Protein AF-A0A5P9BGZ0-F1 (afdb_monomer_lite)

Secondary structure (DSSP, 8-state):
-HHHHHHHHHHHHHHHHHHHHHHHHHHHHHHHHHHHHHH-----HHHHHHHHHHHHHHHHHHHHHHHHHHHHHHHHHHHHH-

pLDDT: mean 80.84, std 8.31, range [47.97, 90.56]

Structure (mmCIF, N/CA/C/O backbone):
data_AF-A0A5P9BGZ0-F1
#
_entry.id   AF-A0A5P9BGZ0-F1
#
loop_
_atom_site.group_PDB
_atom_site.id
_atom_site.type_symbol
_atom_site.label_atom_id
_atom_site.label_alt_id
_atom_site.label_comp_id
_atom_site.label_asym_id
_atom_site.label_entity_id
_atom_site.label_seq_id
_atom_site.pdbx_PDB_ins_code
_atom_site.Cartn_x
_atom_site.Cartn_y
_atom_site.Cartn_z
_atom_site.occupancy
_atom_site.B_iso_or_equiv
_atom_site.auth_seq_id
_atom_site.auth_comp_id
_atom_site.auth_asym_id
_atom_site.auth_atom_id
_atom_site.pdbx_PDB_model_num
ATOM 1 N N . MET A 1 1 ? -11.725 -0.375 32.745 1.00 47.97 1 MET A N 1
ATOM 2 C CA . MET A 1 1 ? -11.962 -0.914 31.388 1.00 47.97 1 MET A CA 1
ATOM 3 C C . MET A 1 1 ? -12.198 0.160 30.315 1.00 47.97 1 MET A C 1
ATOM 5 O O . MET A 1 1 ? -11.953 -0.138 29.163 1.00 47.97 1 MET A O 1
ATOM 9 N N . CYS A 1 2 ? -12.601 1.404 30.634 1.00 53.03 2 CYS A N 1
ATOM 10 C CA . CYS A 1 2 ? -12.824 2.454 29.613 1.00 53.03 2 CYS A CA 1
ATOM 11 C C . CYS A 1 2 ? -11.531 3.148 29.101 1.00 53.03 2 CYS A C 1
ATOM 13 O O . CYS A 1 2 ? -11.475 3.607 27.961 1.00 53.03 2 CYS A O 1
ATOM 15 N N . ASN A 1 3 ? -10.468 3.189 29.919 1.00 60.56 3 ASN A N 1
ATOM 16 C CA . ASN A 1 3 ? -9.203 3.841 29.547 1.00 60.56 3 ASN A CA 1
ATOM 17 C C . ASN A 1 3 ? -8.370 3.041 28.535 1.00 60.56 3 ASN A C 1
ATOM 19 O O . ASN A 1 3 ? -7.768 3.652 27.658 1.00 60.56 3 ASN A O 1
ATOM 23 N N . ASP A 1 4 ? -8.358 1.707 28.623 1.00 73.00 4 ASP A N 1
ATOM 24 C CA . ASP A 1 4 ? -7.537 0.879 27.728 1.00 73.00 4 ASP A CA 1
ATOM 25 C C . ASP A 1 4 ? -8.082 0.880 26.295 1.00 73.00 4 ASP A C 1
ATOM 27 O O . ASP A 1 4 ? -7.319 1.106 25.364 1.00 73.00 4 ASP A O 1
ATOM 31 N N . LYS A 1 5 ? -9.408 0.797 26.106 1.00 73.94 5 LYS A N 1
ATOM 32 C CA . LYS A 1 5 ? -10.034 0.900 24.771 1.00 73.94 5 LYS A CA 1
ATOM 33 C C . LYS A 1 5 ? -9.768 2.233 24.084 1.00 73.94 5 LYS A C 1
ATOM 35 O O . LYS A 1 5 ? -9.492 2.275 22.890 1.00 73.94 5 LYS A O 1
ATOM 40 N N . SER A 1 6 ? -9.853 3.330 24.836 1.00 79.88 6 SER A N 1
ATOM 41 C CA . SER A 1 6 ? -9.567 4.661 24.292 1.00 79.88 6 SER A CA 1
ATOM 42 C C . SER A 1 6 ? -8.108 4.767 23.847 1.00 79.88 6 SER A C 1
ATOM 44 O O . SER A 1 6 ? -7.824 5.373 22.819 1.00 79.88 6 SER A O 1
ATOM 46 N N . LYS A 1 7 ? -7.189 4.138 24.588 1.00 84.88 7 LYS A N 1
ATOM 47 C CA . LYS A 1 7 ? -5.770 4.087 24.244 1.00 84.88 7 LYS A CA 1
ATOM 48 C C . LYS A 1 7 ? -5.508 3.211 23.012 1.00 84.88 7 LYS A C 1
ATOM 50 O O . LYS A 1 7 ? -4.842 3.666 22.090 1.00 84.88 7 LYS A O 1
ATOM 55 N N . GLU A 1 8 ? -6.097 2.019 22.952 1.00 82.19 8 GLU A N 1
ATOM 56 C CA . GLU A 1 8 ? -5.988 1.110 21.802 1.00 82.19 8 GLU A CA 1
ATOM 57 C C . GLU A 1 8 ? -6.573 1.719 20.519 1.00 82.19 8 GLU A C 1
ATOM 59 O O . GLU A 1 8 ? -6.017 1.528 19.440 1.00 82.19 8 GLU A O 1
ATOM 64 N N . LEU A 1 9 ? -7.654 2.501 20.616 1.00 82.69 9 LEU A N 1
ATOM 65 C CA . LEU A 1 9 ? -8.214 3.237 19.477 1.00 82.69 9 LEU A CA 1
ATOM 66 C C . LEU A 1 9 ? -7.291 4.356 18.979 1.00 82.69 9 LEU A C 1
ATOM 68 O O . LEU A 1 9 ? -7.223 4.593 17.774 1.00 82.69 9 LEU A O 1
ATOM 72 N N . VAL A 1 10 ? -6.589 5.046 19.881 1.00 86.62 10 VAL A N 1
ATOM 73 C CA . VAL A 1 10 ? -5.600 6.069 19.505 1.00 86.62 10 VAL A CA 1
ATOM 74 C C . VAL A 1 10 ? -4.405 5.419 18.811 1.00 86.62 10 VAL A C 1
ATOM 76 O O . VAL A 1 10 ? -4.061 5.834 17.708 1.00 86.62 10 VAL A O 1
ATOM 79 N N . GLU A 1 11 ? -3.845 4.353 19.385 1.00 88.69 11 GLU A N 1
ATOM 80 C CA . GLU A 1 11 ? -2.729 3.601 18.787 1.00 88.69 11 GLU A CA 1
ATOM 81 C C . GLU A 1 11 ? -3.120 3.010 17.416 1.00 88.69 11 GLU A C 1
ATOM 83 O O . GLU A 1 11 ? -2.353 3.066 16.452 1.00 88.69 11 GLU A O 1
ATOM 88 N N . ALA A 1 12 ? -4.351 2.503 17.286 1.00 81.62 12 ALA A N 1
ATOM 89 C CA . ALA A 1 12 ? -4.897 2.014 16.023 1.00 81.62 12 ALA A CA 1
ATOM 90 C C . ALA A 1 12 ? -5.021 3.113 14.952 1.00 81.62 12 ALA A C 1
ATOM 92 O O . ALA A 1 12 ? -4.722 2.863 13.783 1.00 81.62 12 ALA A O 1
ATOM 93 N N . ASN A 1 13 ? -5.439 4.320 15.343 1.00 81.69 13 ASN A N 1
ATOM 94 C CA . ASN A 1 13 ? -5.535 5.480 14.452 1.00 81.69 13 ASN A CA 1
ATOM 95 C C . ASN A 1 13 ? -4.164 6.004 14.009 1.00 81.69 13 ASN A C 1
ATOM 97 O O . ASN A 1 13 ? -4.000 6.398 12.852 1.00 81.69 13 ASN A O 1
ATOM 101 N N . GLU A 1 14 ? -3.181 6.018 14.911 1.00 89.69 14 GLU A N 1
ATOM 102 C CA . GLU A 1 14 ? -1.800 6.382 14.579 1.00 89.69 14 GLU A CA 1
ATOM 103 C C . GLU A 1 14 ? -1.230 5.408 13.548 1.00 89.69 14 GLU A C 1
ATOM 105 O O . GLU A 1 14 ? -0.762 5.827 12.490 1.00 89.69 14 GLU A O 1
ATOM 110 N N . LYS A 1 15 ? -1.397 4.102 13.784 1.00 87.81 15 LYS A N 1
ATOM 111 C CA . LYS A 1 15 ? -0.960 3.065 12.848 1.00 87.81 15 LYS A CA 1
ATOM 112 C C . LYS A 1 15 ? -1.659 3.160 11.490 1.00 87.81 15 LYS A C 1
ATOM 114 O O . LYS A 1 15 ? -1.012 2.992 10.461 1.00 87.81 15 LYS A O 1
ATOM 119 N N . LEU A 1 16 ? -2.958 3.466 11.466 1.00 83.25 16 LEU A N 1
ATOM 120 C CA . LEU A 1 16 ? -3.690 3.711 10.221 1.00 83.25 16 LEU A CA 1
ATOM 121 C C . LEU A 1 16 ? -3.136 4.932 9.470 1.00 83.25 16 LEU A C 1
ATOM 123 O O . LEU A 1 16 ? -2.976 4.891 8.253 1.00 83.25 16 LEU A O 1
ATOM 127 N N . SER A 1 17 ? -2.816 6.007 10.192 1.00 89.00 17 SER A N 1
ATOM 128 C CA . SER A 1 17 ? -2.242 7.219 9.601 1.00 89.00 17 SER A CA 1
ATOM 129 C C . SER A 1 17 ? -0.869 6.962 8.984 1.00 89.00 17 SER A C 1
ATOM 131 O O . SER A 1 17 ? -0.575 7.496 7.917 1.00 89.00 17 SER A O 1
ATOM 133 N N . ASP A 1 18 ? -0.039 6.139 9.622 1.00 90.50 18 ASP A N 1
ATOM 134 C CA . ASP A 1 18 ? 1.271 5.773 9.083 1.00 90.50 18 ASP A CA 1
ATOM 135 C C . ASP A 1 18 ? 1.150 4.858 7.858 1.00 90.50 18 ASP A C 1
ATOM 137 O O . ASP A 1 18 ? 1.778 5.134 6.840 1.00 90.50 18 ASP A O 1
ATOM 141 N N . LEU A 1 19 ? 0.242 3.875 7.880 1.00 84.81 19 LEU A N 1
ATOM 142 C CA . LEU A 1 19 ? -0.051 3.043 6.705 1.00 84.81 19 LEU A CA 1
ATOM 143 C C . LEU A 1 19 ? -0.522 3.873 5.499 1.00 84.81 19 LEU A C 1
ATOM 145 O O . LEU A 1 19 ? -0.148 3.586 4.363 1.00 84.81 19 LEU A O 1
ATOM 149 N N . LEU A 1 20 ? -1.315 4.925 5.729 1.00 84.06 20 LEU A N 1
ATOM 150 C CA . LEU A 1 20 ? -1.751 5.833 4.664 1.00 84.06 20 LEU A CA 1
ATOM 151 C C . LEU A 1 20 ? -0.596 6.663 4.086 1.00 84.06 20 LEU A C 1
ATOM 153 O O . LEU A 1 20 ? -0.577 6.909 2.877 1.00 84.06 20 LEU A O 1
ATOM 157 N N . LYS A 1 21 ? 0.371 7.080 4.914 1.00 90.56 21 LYS A N 1
ATOM 158 C CA . LYS A 1 21 ? 1.586 7.759 4.433 1.00 90.56 21 LYS A CA 1
ATOM 159 C C . LYS A 1 21 ? 2.438 6.814 3.594 1.00 90.56 21 LYS A C 1
ATOM 161 O O . LYS A 1 21 ? 2.836 7.194 2.498 1.00 90.56 21 LYS A O 1
ATOM 166 N N . ASP A 1 22 ? 2.651 5.586 4.063 1.00 86.19 22 ASP A N 1
ATOM 167 C CA . ASP A 1 22 ? 3.414 4.572 3.329 1.00 86.19 22 ASP A CA 1
ATOM 168 C C . ASP A 1 22 ? 2.771 4.277 1.967 1.00 86.19 22 ASP A C 1
ATOM 170 O O . ASP A 1 22 ? 3.454 4.205 0.943 1.00 86.19 22 ASP A O 1
ATOM 174 N N . MET A 1 23 ? 1.438 4.203 1.928 1.00 80.94 23 MET A N 1
ATOM 175 C CA . MET A 1 23 ? 0.670 4.024 0.696 1.00 80.94 23 MET A CA 1
ATOM 176 C C . MET A 1 23 ? 0.828 5.214 -0.266 1.00 80.94 23 MET A C 1
ATOM 178 O O . MET A 1 23 ? 0.977 5.012 -1.473 1.00 80.94 23 MET A O 1
ATOM 182 N N . GLN A 1 24 ? 0.838 6.451 0.244 1.00 86.31 24 GLN A N 1
ATOM 183 C CA . GLN A 1 24 ? 1.124 7.642 -0.566 1.00 86.31 24 GLN A CA 1
ATOM 184 C C . GLN A 1 24 ? 2.558 7.650 -1.101 1.00 86.31 24 GLN A C 1
ATOM 186 O O . GLN A 1 24 ? 2.761 7.970 -2.271 1.00 86.31 24 GLN A O 1
ATOM 191 N N . SER A 1 25 ? 3.544 7.274 -0.286 1.00 89.31 25 SER A N 1
ATOM 192 C CA . SER A 1 25 ? 4.939 7.175 -0.719 1.00 89.31 25 SER A CA 1
ATOM 193 C C . SER A 1 25 ? 5.121 6.115 -1.804 1.00 89.31 25 SER A C 1
ATOM 195 O O . SER A 1 25 ? 5.741 6.404 -2.823 1.00 89.31 25 SER A O 1
ATOM 197 N N . ALA A 1 26 ? 4.521 4.931 -1.644 1.00 82.94 26 ALA A N 1
ATOM 198 C CA . ALA A 1 26 ? 4.554 3.879 -2.660 1.00 82.94 26 ALA A CA 1
ATOM 199 C C . ALA A 1 26 ? 3.927 4.342 -3.984 1.00 82.94 26 ALA A C 1
ATOM 201 O O . ALA A 1 26 ? 4.473 4.074 -5.052 1.00 82.94 26 ALA A O 1
ATOM 202 N N . LYS A 1 27 ? 2.813 5.085 -3.917 1.00 80.50 27 LYS A N 1
ATOM 203 C CA . LYS A 1 27 ? 2.196 5.684 -5.104 1.00 80.50 27 LYS A CA 1
ATOM 204 C C . LYS A 1 27 ? 3.128 6.692 -5.781 1.00 80.50 27 LYS A C 1
ATOM 206 O O . LYS A 1 27 ? 3.293 6.618 -6.990 1.00 80.50 27 LYS A O 1
ATOM 211 N N . SER A 1 28 ? 3.764 7.581 -5.016 1.00 85.56 28 SER A N 1
ATOM 212 C CA . SER A 1 28 ? 4.717 8.551 -5.571 1.00 85.56 28 SER A CA 1
ATOM 213 C C . SER A 1 28 ? 5.877 7.856 -6.282 1.00 85.56 28 SER A C 1
ATOM 215 O O . SER A 1 28 ? 6.214 8.235 -7.391 1.00 85.56 28 SER A O 1
ATOM 217 N N . SER A 1 29 ? 6.446 6.800 -5.691 1.00 80.56 29 SER A N 1
ATOM 218 C CA . SER A 1 29 ? 7.526 6.036 -6.329 1.00 80.56 29 SER A CA 1
ATOM 219 C C . SER A 1 29 ? 7.080 5.304 -7.595 1.00 80.56 29 SER A C 1
ATOM 221 O O . SER A 1 29 ? 7.877 5.125 -8.512 1.00 80.56 29 SER A O 1
ATOM 223 N N . PHE A 1 30 ? 5.819 4.870 -7.655 1.00 78.44 30 PHE A N 1
ATOM 224 C CA . PHE A 1 30 ? 5.247 4.314 -8.877 1.00 78.44 30 PHE A CA 1
ATOM 225 C C . PHE A 1 30 ? 5.100 5.391 -9.960 1.00 78.44 30 PHE A C 1
ATOM 227 O O . PHE A 1 30 ? 5.513 5.163 -11.094 1.00 78.44 30 PHE A O 1
ATOM 234 N N . ASP A 1 31 ? 4.570 6.565 -9.606 1.00 79.50 31 ASP A N 1
ATOM 235 C CA . ASP A 1 31 ? 4.433 7.701 -10.523 1.00 79.50 31 ASP A CA 1
ATOM 236 C C . ASP A 1 31 ? 5.818 8.145 -11.055 1.00 79.50 31 ASP A C 1
ATOM 238 O O . ASP A 1 31 ? 5.987 8.289 -12.265 1.00 79.50 31 ASP A O 1
ATOM 242 N N . ASP A 1 32 ? 6.844 8.211 -10.196 1.00 80.44 32 ASP 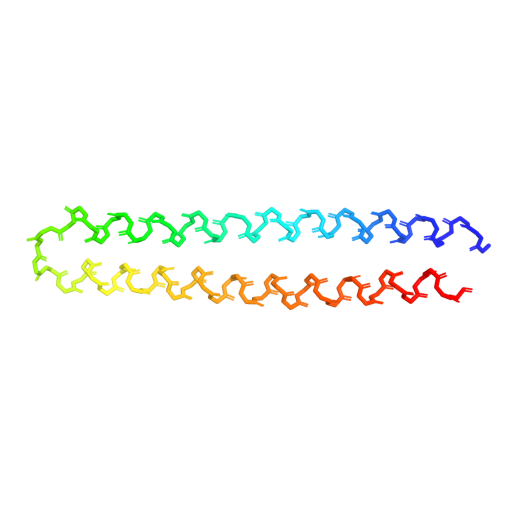A N 1
ATOM 243 C CA . ASP A 1 32 ? 8.232 8.517 -10.587 1.00 80.44 32 ASP A CA 1
ATOM 244 C C . ASP A 1 32 ? 8.800 7.492 -11.591 1.00 80.44 32 ASP A C 1
ATOM 246 O O . ASP A 1 32 ? 9.510 7.848 -12.537 1.00 80.44 32 ASP A O 1
ATOM 250 N N . ALA A 1 33 ? 8.487 6.202 -11.413 1.00 77.06 33 ALA A N 1
ATOM 251 C CA . ALA A 1 33 ? 8.916 5.147 -12.332 1.00 77.06 33 ALA A CA 1
ATOM 252 C C . ALA A 1 33 ? 8.240 5.270 -13.712 1.00 77.06 33 ALA A C 1
ATOM 254 O O . ALA A 1 33 ? 8.862 4.969 -14.736 1.00 77.06 33 ALA A O 1
ATOM 255 N N . ILE A 1 34 ? 6.988 5.739 -13.755 1.00 77.44 34 ILE A N 1
ATOM 256 C CA . ILE A 1 34 ? 6.259 6.017 -14.999 1.00 77.44 34 ILE A CA 1
ATOM 257 C C . ILE A 1 34 ? 6.810 7.266 -15.692 1.00 77.44 34 ILE A C 1
ATOM 259 O O . ILE A 1 34 ? 7.028 7.233 -16.903 1.00 77.44 34 ILE A O 1
ATOM 263 N N . ASP A 1 35 ? 7.098 8.335 -14.954 1.00 79.25 35 ASP A N 1
ATOM 264 C CA . ASP A 1 35 ? 7.673 9.558 -15.525 1.00 79.25 35 ASP A CA 1
ATOM 265 C C . ASP A 1 35 ? 9.058 9.293 -16.129 1.00 79.25 35 ASP A C 1
ATOM 267 O O . ASP A 1 35 ? 9.312 9.650 -17.282 1.00 79.25 35 ASP A O 1
ATOM 271 N N . HIS A 1 36 ? 9.911 8.534 -15.433 1.00 70.06 36 HIS A N 1
ATOM 272 C CA . HIS A 1 36 ? 11.190 8.092 -15.994 1.00 70.06 36 HIS A CA 1
ATOM 273 C C . HIS A 1 36 ? 11.004 7.239 -17.265 1.00 70.06 36 HIS A C 1
ATOM 275 O O . HIS A 1 36 ? 11.851 7.265 -18.159 1.00 70.06 36 HIS A O 1
ATOM 281 N N . SER A 1 37 ? 9.905 6.485 -17.382 1.00 65.19 37 SER A N 1
ATOM 282 C CA . SER A 1 37 ? 9.579 5.756 -18.614 1.00 65.19 37 SER A CA 1
ATOM 283 C C . SER A 1 37 ? 9.262 6.681 -19.782 1.00 65.19 37 SER A C 1
ATOM 285 O O . SER A 1 37 ? 9.614 6.365 -20.914 1.00 65.19 37 SER A O 1
ATOM 287 N N . ASN A 1 38 ? 8.542 7.770 -19.521 1.00 67.44 38 ASN A N 1
ATOM 288 C CA . ASN A 1 38 ? 8.085 8.692 -20.556 1.00 67.44 38 ASN A CA 1
ATOM 289 C C . ASN A 1 38 ? 9.234 9.555 -21.095 1.00 67.44 38 ASN A C 1
ATOM 291 O O . ASN A 1 38 ? 9.238 9.897 -22.277 1.00 67.44 38 ASN A O 1
ATOM 295 N N . ASP A 1 39 ? 10.218 9.862 -20.247 1.00 71.25 39 ASP A N 1
ATOM 296 C CA . ASP A 1 39 ? 11.376 10.689 -20.600 1.00 71.25 39 ASP A CA 1
ATOM 297 C C . ASP A 1 39 ? 12.543 9.885 -21.209 1.00 71.25 39 ASP A C 1
ATOM 299 O O . ASP A 1 39 ? 13.470 10.460 -21.794 1.00 71.25 39 ASP A O 1
ATOM 303 N N . TYR A 1 40 ? 12.519 8.552 -21.101 1.00 71.75 40 TYR A N 1
ATOM 304 C CA . TYR A 1 40 ? 13.574 7.680 -21.612 1.00 71.75 40 TYR A CA 1
ATOM 305 C C . TYR A 1 40 ? 13.302 7.232 -23.060 1.00 71.75 40 TYR A C 1
ATOM 307 O O . TYR A 1 40 ? 12.508 6.335 -23.315 1.00 71.75 40 TYR A O 1
ATOM 315 N N . PHE A 1 41 ? 14.016 7.834 -24.018 1.00 70.12 41 PHE A N 1
ATOM 316 C CA . PHE A 1 41 ? 13.958 7.500 -25.456 1.00 70.12 41 PHE A CA 1
ATOM 317 C C . PHE A 1 41 ? 15.046 6.504 -25.917 1.00 70.12 41 PHE A C 1
ATOM 319 O O . PHE A 1 41 ? 15.348 6.431 -27.110 1.00 70.12 41 PHE A O 1
ATOM 326 N N . GLY A 1 42 ? 15.710 5.812 -24.987 1.00 71.38 42 GLY A N 1
ATOM 327 C CA . GLY A 1 42 ? 16.758 4.832 -25.299 1.00 71.38 42 GLY A CA 1
ATOM 328 C C . GLY A 1 42 ? 16.247 3.388 -25.292 1.00 71.38 42 GLY A C 1
ATOM 329 O O . GLY A 1 42 ? 15.166 3.128 -24.791 1.00 71.38 42 GLY A O 1
ATOM 330 N N . ASP A 1 43 ? 17.065 2.459 -25.796 1.00 69.38 43 ASP A N 1
ATOM 331 C CA . ASP A 1 43 ? 16.821 1.001 -25.781 1.00 69.38 43 ASP A CA 1
ATOM 332 C C . ASP A 1 43 ? 17.853 0.274 -24.873 1.00 69.38 43 ASP A C 1
ATOM 334 O O . ASP A 1 43 ? 18.422 -0.756 -25.245 1.00 69.38 43 ASP A O 1
ATOM 338 N N . ASP A 1 44 ? 18.211 0.827 -23.701 1.00 82.00 44 ASP A N 1
ATOM 339 C CA . ASP A 1 44 ? 19.055 0.105 -22.727 1.00 82.00 44 ASP A CA 1
ATOM 340 C C . ASP A 1 44 ? 18.182 -0.778 -21.830 1.00 82.00 44 ASP A C 1
ATOM 342 O O . ASP A 1 44 ? 17.594 -0.329 -20.845 1.00 82.00 44 ASP A O 1
ATOM 346 N N . GLU A 1 45 ? 18.172 -2.069 -22.149 1.00 83.69 45 GLU A N 1
ATOM 347 C CA . GLU A 1 45 ? 17.447 -3.122 -21.432 1.00 83.69 45 GLU A CA 1
ATOM 348 C C . GLU A 1 45 ? 17.736 -3.136 -19.914 1.00 83.69 45 GLU A C 1
ATOM 350 O O . GLU A 1 45 ? 16.904 -3.565 -19.114 1.00 83.69 45 GLU A O 1
ATOM 355 N N . ARG A 1 46 ? 18.903 -2.651 -19.460 1.00 84.44 46 ARG A N 1
ATOM 356 C CA . ARG A 1 46 ? 19.209 -2.563 -18.019 1.00 84.44 46 ARG A CA 1
ATOM 357 C C . ARG A 1 46 ? 18.403 -1.466 -17.333 1.00 84.44 46 ARG A C 1
ATOM 359 O O . ARG A 1 46 ? 18.014 -1.644 -16.182 1.00 84.44 46 ARG A O 1
ATOM 366 N N . ILE A 1 47 ? 18.172 -0.348 -18.021 1.00 79.81 47 ILE A N 1
ATOM 367 C CA . ILE A 1 47 ? 17.375 0.774 -17.512 1.00 79.81 47 ILE A CA 1
ATOM 368 C C . ILE A 1 47 ? 15.901 0.371 -17.471 1.00 79.81 47 ILE A C 1
ATOM 370 O O . ILE A 1 47 ? 15.240 0.595 -16.459 1.00 79.81 47 ILE A O 1
ATOM 374 N N . GLU A 1 48 ? 15.413 -0.305 -18.511 1.00 80.25 48 GLU A N 1
ATOM 375 C CA . GLU A 1 48 ? 14.039 -0.818 -18.557 1.00 80.25 48 GLU A CA 1
ATOM 376 C C . GLU A 1 48 ? 13.770 -1.860 -17.468 1.00 80.25 48 GLU A C 1
ATOM 378 O O . GLU A 1 48 ? 12.811 -1.723 -16.713 1.00 80.25 48 GLU A O 1
ATOM 383 N N . ASN A 1 49 ? 14.659 -2.845 -17.300 1.00 85.56 49 ASN A N 1
ATOM 384 C CA . ASN A 1 49 ? 14.523 -3.846 -16.238 1.00 85.56 49 ASN A CA 1
ATOM 385 C C . ASN A 1 49 ? 14.569 -3.223 -14.836 1.00 85.56 49 ASN A C 1
ATOM 387 O O . ASN A 1 49 ? 13.848 -3.657 -13.938 1.00 85.56 49 ASN A O 1
ATOM 391 N N . HIS A 1 50 ? 15.415 -2.209 -14.624 1.00 84.31 50 HIS A N 1
ATOM 392 C CA . HIS A 1 50 ? 15.462 -1.506 -13.344 1.00 84.31 50 HIS A CA 1
ATOM 393 C C . HIS A 1 50 ? 14.152 -0.759 -13.066 1.00 84.31 50 HIS A C 1
ATOM 395 O O . HIS A 1 50 ? 13.605 -0.883 -11.970 1.00 84.31 50 HIS A O 1
ATOM 401 N N . ARG A 1 51 ? 13.614 -0.053 -14.068 1.00 80.56 51 ARG A N 1
ATOM 402 C CA . ARG A 1 51 ? 12.318 0.631 -13.985 1.00 80.56 51 ARG A CA 1
ATOM 403 C C . ARG A 1 51 ? 11.189 -0.346 -13.667 1.00 80.56 51 ARG A C 1
ATOM 405 O O . ARG A 1 51 ? 10.418 -0.104 -12.741 1.00 80.56 51 ARG A O 1
ATOM 412 N N . ASP A 1 52 ? 11.100 -1.445 -14.406 1.00 84.00 52 ASP A N 1
ATOM 413 C CA . ASP A 1 52 ? 10.031 -2.427 -14.232 1.00 84.00 52 ASP A CA 1
ATOM 414 C C . ASP A 1 52 ? 10.107 -3.075 -12.842 1.00 84.00 52 ASP A C 1
ATOM 416 O O . ASP A 1 52 ? 9.082 -3.253 -12.183 1.00 84.00 52 ASP A O 1
ATOM 420 N N . SER A 1 53 ? 11.321 -3.325 -12.337 1.00 87.06 53 SER A N 1
ATOM 421 C CA . SER A 1 53 ? 11.536 -3.789 -10.963 1.00 87.06 53 SER A CA 1
ATOM 422 C C . SER A 1 53 ? 11.068 -2.764 -9.924 1.00 87.06 53 SER A C 1
ATOM 424 O O . SER A 1 53 ? 10.422 -3.146 -8.949 1.00 87.06 53 SER A O 1
ATOM 426 N N . MET A 1 54 ? 11.357 -1.472 -10.115 1.00 84.19 54 MET A N 1
ATOM 427 C CA . MET A 1 54 ? 10.899 -0.412 -9.205 1.00 84.19 54 MET A CA 1
ATOM 428 C C . MET A 1 54 ? 9.373 -0.291 -9.197 1.00 84.19 54 MET A C 1
ATOM 430 O O . MET A 1 54 ? 8.765 -0.208 -8.129 1.00 84.19 54 MET A O 1
ATOM 434 N N . ALA A 1 55 ? 8.745 -0.324 -10.374 1.00 80.75 55 ALA A N 1
ATOM 435 C CA . ALA A 1 55 ? 7.293 -0.280 -10.503 1.00 80.75 55 ALA A CA 1
ATOM 436 C C . ALA A 1 55 ? 6.632 -1.505 -9.84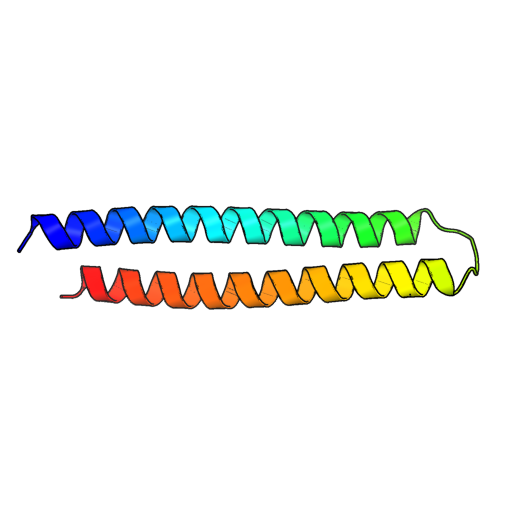6 1.00 80.75 55 ALA A C 1
ATOM 438 O O . ALA A 1 55 ? 5.630 -1.370 -9.137 1.00 80.75 55 ALA A O 1
ATOM 439 N N . GLU A 1 56 ? 7.210 -2.698 -10.023 1.00 88.12 56 GLU A N 1
ATOM 440 C CA . GLU A 1 56 ? 6.715 -3.923 -9.395 1.00 88.12 56 GLU A CA 1
ATOM 441 C C . GLU A 1 56 ? 6.841 -3.872 -7.862 1.00 88.12 56 GLU A C 1
ATOM 443 O O . GLU A 1 56 ? 5.904 -4.241 -7.147 1.00 88.12 56 GLU A O 1
ATOM 448 N N . GLU A 1 57 ? 7.971 -3.397 -7.332 1.00 87.94 57 GLU A N 1
ATOM 449 C CA . GLU A 1 57 ? 8.173 -3.234 -5.889 1.00 87.94 57 GLU A CA 1
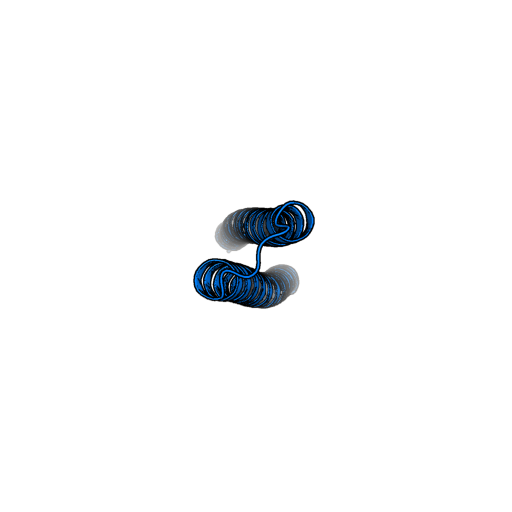ATOM 450 C C . GLU A 1 57 ? 7.213 -2.207 -5.283 1.00 87.94 57 GLU A C 1
ATOM 452 O O . GLU A 1 57 ? 6.600 -2.481 -4.244 1.00 87.94 57 GLU A O 1
ATOM 457 N N . ALA A 1 58 ? 7.019 -1.066 -5.948 1.00 81.00 58 ALA A N 1
ATOM 458 C CA . ALA A 1 58 ? 6.071 -0.042 -5.525 1.00 81.00 58 ALA A CA 1
ATOM 459 C C . ALA A 1 58 ? 4.634 -0.588 -5.489 1.00 81.00 58 ALA A C 1
ATOM 461 O O . ALA A 1 58 ? 3.929 -0.420 -4.489 1.00 81.00 58 ALA A O 1
ATOM 462 N N . TYR A 1 59 ? 4.224 -1.334 -6.519 1.00 83.19 59 TYR A N 1
ATOM 463 C CA . TYR A 1 59 ? 2.906 -1.967 -6.564 1.00 83.19 59 TYR A CA 1
ATOM 464 C C . TYR A 1 59 ? 2.727 -3.031 -5.468 1.00 83.19 59 TYR A C 1
ATOM 466 O O . TYR A 1 59 ? 1.707 -3.063 -4.777 1.00 83.19 59 TYR A O 1
ATOM 474 N N . LYS A 1 60 ? 3.743 -3.871 -5.227 1.00 88.62 60 LYS A N 1
ATOM 475 C CA . LYS A 1 60 ? 3.732 -4.839 -4.115 1.00 88.62 60 LYS A CA 1
ATOM 476 C C . LYS A 1 60 ? 3.631 -4.143 -2.755 1.00 88.62 60 LYS A C 1
ATOM 478 O O . LYS A 1 60 ? 2.933 -4.646 -1.874 1.00 88.62 60 LYS A O 1
ATOM 483 N N . SER A 1 61 ? 4.320 -3.017 -2.571 1.00 84.56 61 SER A N 1
ATOM 484 C CA . SER A 1 61 ? 4.250 -2.217 -1.343 1.00 84.56 61 SER A CA 1
ATOM 485 C C . SER A 1 61 ? 2.848 -1.641 -1.129 1.00 84.56 61 SER A C 1
ATOM 487 O O . SER A 1 61 ? 2.275 -1.792 -0.049 1.00 84.56 61 SER A O 1
ATOM 489 N N . TYR A 1 62 ? 2.250 -1.088 -2.188 1.00 82.69 62 TYR A N 1
ATOM 490 C CA . TYR A 1 62 ? 0.876 -0.592 -2.182 1.00 82.69 62 TYR A CA 1
ATOM 491 C C . TYR A 1 62 ? -0.125 -1.671 -1.745 1.00 82.69 62 TYR A C 1
ATOM 493 O O . TYR A 1 62 ? -0.883 -1.446 -0.804 1.00 82.69 62 TYR A O 1
ATOM 501 N N . LEU A 1 63 ? -0.077 -2.867 -2.346 1.00 86.69 63 LEU A N 1
ATOM 502 C CA . LEU A 1 63 ? -0.986 -3.971 -1.999 1.00 86.69 63 LEU A CA 1
ATOM 503 C C . LEU A 1 63 ? -0.844 -4.423 -0.538 1.00 86.69 63 LEU A C 1
ATOM 505 O O . LEU A 1 63 ? -1.820 -4.806 0.109 1.00 86.69 63 LEU A O 1
ATOM 509 N N . ARG A 1 64 ? 0.379 -4.391 0.008 1.00 88.56 64 ARG A N 1
ATOM 510 C CA . ARG A 1 64 ? 0.612 -4.694 1.428 1.00 88.56 64 ARG A CA 1
ATOM 511 C C . ARG A 1 64 ? -0.007 -3.632 2.331 1.00 88.56 64 ARG A C 1
ATOM 513 O O . ARG A 1 64 ? -0.625 -3.997 3.330 1.00 88.56 64 ARG A O 1
ATOM 520 N N . CYS A 1 65 ? 0.145 -2.356 1.980 1.00 82.31 65 CYS A N 1
ATOM 521 C CA . CYS A 1 65 ? -0.453 -1.251 2.724 1.00 82.31 65 CYS A CA 1
ATOM 522 C C . CYS A 1 65 ? -1.983 -1.315 2.671 1.00 82.31 65 CYS A C 1
ATOM 524 O O . CYS A 1 65 ? -2.617 -1.212 3.714 1.00 82.31 65 CYS A O 1
ATOM 526 N N . GLU A 1 66 ? -2.569 -1.570 1.499 1.00 84.56 66 GLU A N 1
ATOM 527 C CA . GLU A 1 66 ? -4.019 -1.725 1.318 1.00 84.56 66 GLU A CA 1
ATOM 528 C C . GLU A 1 66 ? -4.587 -2.818 2.236 1.00 84.56 66 GLU A C 1
ATOM 530 O O . GLU A 1 66 ? -5.503 -2.565 3.019 1.00 84.56 66 GLU A O 1
ATOM 535 N N . LYS A 1 67 ? -3.971 -4.007 2.242 1.00 89.62 67 LYS A N 1
ATOM 536 C CA . LYS A 1 67 ? -4.377 -5.103 3.134 1.00 89.62 67 LYS A CA 1
ATOM 537 C C . LYS A 1 67 ? -4.257 -4.730 4.615 1.00 89.62 67 LYS A C 1
ATOM 539 O O . LYS A 1 67 ? -5.139 -5.055 5.405 1.00 89.62 67 LYS A O 1
ATOM 544 N N . ALA A 1 68 ? -3.170 -4.061 4.999 1.00 83.06 68 ALA A N 1
ATOM 545 C CA . ALA A 1 68 ? -2.951 -3.641 6.379 1.00 83.06 68 ALA A CA 1
ATOM 546 C C . ALA A 1 68 ? -3.955 -2.562 6.825 1.00 83.06 68 ALA A C 1
ATOM 548 O O . ALA A 1 68 ? -4.395 -2.580 7.973 1.00 83.06 68 ALA A O 1
ATOM 549 N N . VAL A 1 69 ? -4.347 -1.653 5.925 1.00 82.50 69 VAL A N 1
ATOM 550 C CA . VAL A 1 69 ? -5.404 -0.659 6.160 1.00 82.50 69 VAL A CA 1
ATOM 551 C C . VAL A 1 69 ? -6.739 -1.356 6.407 1.00 82.50 69 VAL A C 1
ATOM 553 O O . VAL A 1 69 ? -7.389 -1.066 7.411 1.00 82.50 69 VAL A O 1
ATOM 556 N N . ASP A 1 70 ? -7.118 -2.316 5.562 1.00 87.44 70 ASP A N 1
ATOM 557 C CA . ASP A 1 70 ? -8.356 -3.084 5.733 1.00 87.44 70 ASP A CA 1
ATOM 558 C C . ASP A 1 70 ? -8.392 -3.838 7.070 1.00 87.44 70 ASP A C 1
ATOM 560 O O . ASP A 1 70 ? -9.382 -3.773 7.806 1.00 87.44 70 ASP A O 1
ATOM 564 N N . GLU A 1 71 ? -7.298 -4.515 7.427 1.00 89.69 71 GLU A N 1
ATOM 565 C CA . GLU A 1 71 ? -7.164 -5.213 8.711 1.00 89.69 71 GLU A CA 1
ATOM 566 C C . GLU A 1 71 ? -7.277 -4.243 9.897 1.00 89.69 71 GLU A C 1
ATOM 568 O O . GLU A 1 71 ? -7.960 -4.533 10.884 1.00 89.69 71 GLU A O 1
ATOM 573 N N . GLN A 1 72 ? -6.663 -3.063 9.791 1.00 81.56 72 GLN A N 1
ATOM 574 C CA . GLN A 1 72 ? -6.705 -2.045 10.835 1.00 81.56 72 GLN A CA 1
ATOM 575 C C . GLN A 1 72 ? -8.111 -1.442 10.991 1.00 81.56 72 GLN A C 1
ATOM 577 O O . GLN A 1 72 ? -8.571 -1.247 12.120 1.00 81.56 72 GLN A O 1
ATOM 582 N N . ILE A 1 73 ? -8.834 -1.217 9.888 1.00 85.44 73 ILE A N 1
ATOM 583 C CA . ILE A 1 73 ? -10.237 -0.772 9.896 1.00 85.44 73 ILE A CA 1
ATOM 584 C C . ILE A 1 73 ? -11.129 -1.820 10.575 1.00 85.44 73 ILE A C 1
ATOM 586 O O . ILE A 1 73 ? -11.969 -1.468 11.408 1.00 85.44 73 ILE A O 1
ATOM 590 N N . GLN A 1 74 ? -10.942 -3.108 10.271 1.00 88.94 74 GLN A N 1
ATOM 591 C CA . GLN A 1 74 ? -11.701 -4.188 10.913 1.00 88.94 74 GLN A CA 1
ATOM 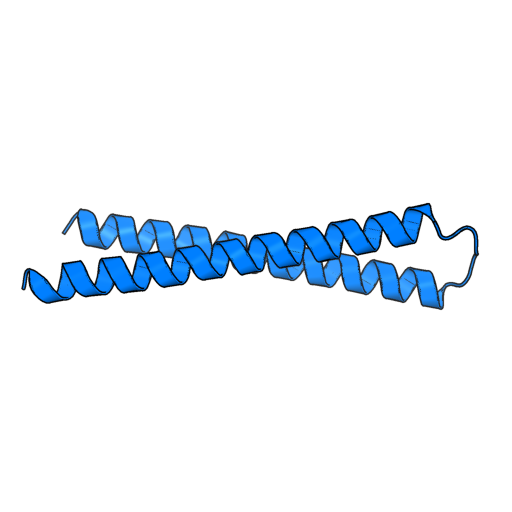592 C C . GLN A 1 74 ? -11.420 -4.285 12.417 1.00 88.94 74 GLN A C 1
ATOM 594 O O . GLN A 1 74 ? -12.350 -4.460 13.213 1.00 88.94 74 GLN A O 1
ATOM 599 N N . TYR A 1 75 ? -10.158 -4.126 12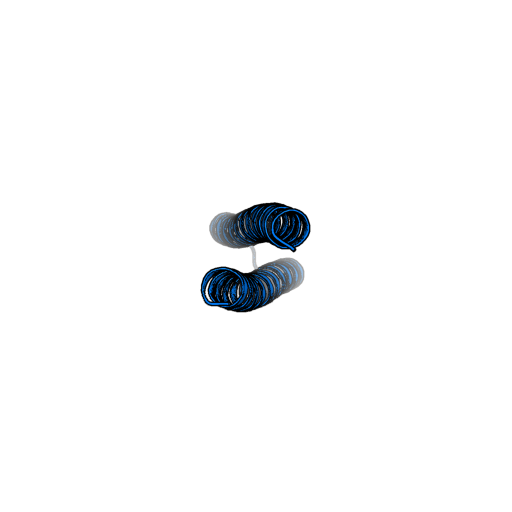.821 1.00 86.69 75 TYR A N 1
ATOM 600 C CA . TYR A 1 75 ? -9.774 -4.100 14.230 1.00 86.69 75 TYR A CA 1
ATOM 601 C C . TYR A 1 75 ? -10.451 -2.943 14.973 1.00 86.69 75 TYR A C 1
ATOM 603 O O . TYR A 1 75 ? -11.124 -3.158 15.982 1.00 86.69 75 TYR A O 1
ATOM 611 N N . MET A 1 76 ? -10.382 -1.727 14.424 1.00 82.69 76 MET A N 1
ATOM 612 C CA . MET A 1 76 ? -11.060 -0.560 14.995 1.00 82.69 76 MET A CA 1
ATOM 613 C C . MET A 1 76 ? -12.578 -0.754 15.085 1.00 82.69 76 MET A C 1
ATOM 615 O O . MET A 1 76 ? -13.183 -0.422 16.103 1.00 82.69 76 MET A O 1
ATOM 619 N N . ALA A 1 77 ? -13.205 -1.336 14.059 1.00 84.38 77 ALA A N 1
ATOM 620 C CA . ALA A 1 77 ? -14.635 -1.633 14.075 1.00 84.38 77 ALA A CA 1
ATOM 621 C C . ALA A 1 77 ? -15.022 -2.640 15.172 1.00 84.38 77 ALA A C 1
ATOM 623 O O . ALA A 1 77 ? -16.143 -2.588 15.677 1.00 84.38 77 ALA A O 1
ATOM 624 N N . THR A 1 78 ? -14.111 -3.542 15.547 1.00 86.06 78 THR A N 1
ATOM 625 C CA . THR A 1 78 ? -14.305 -4.497 16.648 1.00 86.06 78 THR A CA 1
ATOM 626 C C . THR A 1 78 ? -14.212 -3.792 17.998 1.00 86.06 78 THR A C 1
ATOM 628 O O . THR A 1 78 ? -15.121 -3.925 18.814 1.00 86.06 78 THR A O 1
ATOM 631 N N . LEU A 1 79 ? -13.195 -2.944 18.188 1.00 81.44 79 LEU A N 1
ATOM 632 C CA . LEU A 1 79 ? -13.014 -2.157 19.414 1.00 81.44 79 LEU A CA 1
ATOM 633 C C . LEU A 1 79 ? -14.200 -1.235 19.733 1.00 81.44 79 LEU A C 1
ATOM 635 O O . LEU A 1 79 ? -14.479 -0.981 20.903 1.00 81.44 79 LEU A O 1
ATOM 639 N N . VAL A 1 80 ? -14.892 -0.734 18.703 1.00 77.75 80 VAL A N 1
ATOM 640 C CA . VAL A 1 80 ? -16.077 0.131 18.845 1.00 77.75 80 VAL A CA 1
ATOM 641 C C . VAL A 1 80 ? -17.363 -0.662 19.132 1.00 77.75 80 VAL A C 1
ATOM 643 O O . VAL A 1 80 ? -18.303 -0.104 19.696 1.00 77.75 80 VAL A O 1
ATOM 646 N N . LYS A 1 81 ? -17.443 -1.936 18.722 1.00 74.56 81 LYS A N 1
AT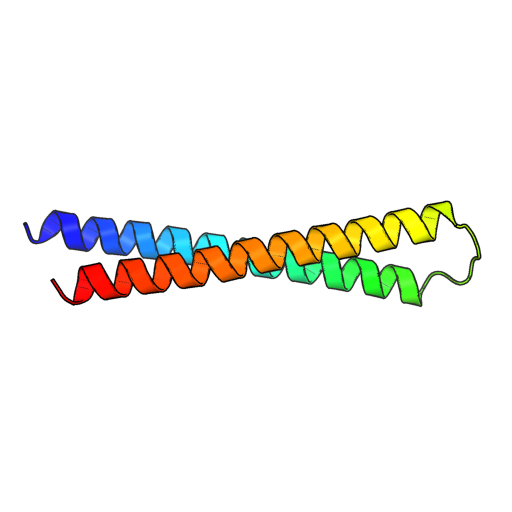OM 647 C CA . LYS A 1 81 ? -18.648 -2.775 18.875 1.00 74.56 81 LYS A CA 1
ATOM 648 C C . LYS A 1 81 ? -18.733 -3.506 20.216 1.00 74.56 81 LYS A C 1
ATOM 650 O O . LYS A 1 81 ? -19.842 -3.838 20.631 1.00 74.56 81 LYS A O 1
ATOM 655 N N . GLU A 1 82 ? -17.600 -3.792 20.849 1.00 54.88 82 GLU A N 1
ATOM 656 C CA . GLU A 1 82 ? -17.525 -4.342 22.213 1.00 54.88 82 GLU A CA 1
ATOM 657 C C . GLU A 1 82 ? -17.688 -3.262 23.285 1.00 54.88 82 GLU A C 1
ATOM 659 O O . GLU A 1 82 ? -17.962 -3.612 24.454 1.00 54.88 82 GLU A O 1
#

Sequence (82 aa):
MCNDKSKELVEANEKLSDLLKDMQSAKSSFDDAIDHSNDYFGDDERIENHRDSMAEEAYKSYLRCEKAVDEQIQYMATLVKE

Foldseek 3Di:
DVVVLVVVLVVLVVVLVVLVVQLVVLVVQLVVLVVVVVPDPDDDPVNVVVSVVSNVVSVVSNVVSVVVNVVSVVVSVVSVVD

Radius of gyration: 18.59 Å; chains: 1; bounding box: 38×16×57 Å